Protein AF-A0A642UU55-F1 (afdb_monomer_lite)

InterPro domains:
  IPR021384 Mediator complex, subunit Med21 [PF11221] (1-142)
  IPR021384 Mediator complex, subunit Med21 [PTHR13381] (1-150)
  IPR037212 Mediator complex, subunit Med7/Med21-like [SSF140718] (2-141)

pLDDT: mean 82.13, std 16.4, range [38.34, 97.56]

Sequence (151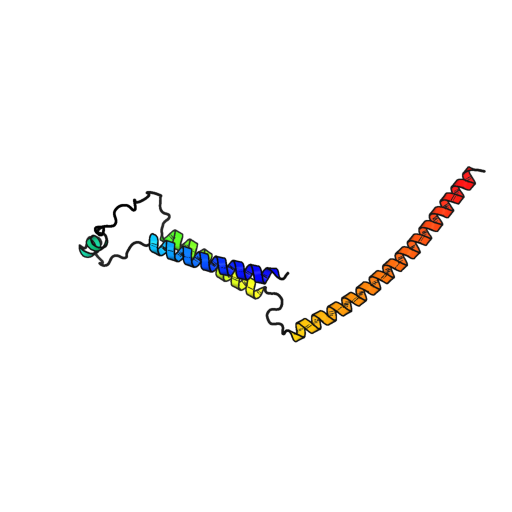 aa):
MADRLTQLQVCLDQLIEQFNATINYVNMNAEPAKLDTDPNSVTNIAAQAPLPGHADQKETNEVKPDFDTTINELSSDIIIKSRQISMLIDGLPGIGVPPSEQLQLIESLVEELRKVEKERLAKIAKKDALLKWTEELIVDVANGITQTRKQ

Secondary structure (DSSP, 8-state):
--HHHHHHHHHHHHHHHHHHHHHHHHHHHPPPPPSSSSTT-HHHHHHTSPPTT----------PPPHHHHHHHHHHHHHHHHHHHHHHHHT-TTTT--HHHHHHHHHHHHHHHHHHHHHHHHHHHHHHHHHHHHHHHHHHHHHHHHHHHH-

Foldseek 3Di:
DQCLVVVLVVLVVVLVVLVVVLVVLCVVPPDPDQPDPDCPDPSNVVVVDDDPPDPDPDPPPDPPPDSVVVNVVSVVVSVVSVVVSVVSLVVRPCVPPDVVVVVVVVVVVVVVVVVVVVVVVVVVVVVVVVVVVVVVVVVVVVVVVVVVVVD

Radius of gyration: 37.83 Å; chains: 1; bounding box: 54×43×117 Å

Organism: Diutina rugosa (NCBI:txid5481)

Structure (mmCIF, N/CA/C/O backbone):
data_AF-A0A642UU55-F1
#
_entry.id   AF-A0A642UU55-F1
#
loop_
_atom_site.group_PDB
_atom_site.id
_atom_site.type_symbol
_atom_site.label_atom_id
_atom_site.label_alt_id
_atom_site.label_comp_id
_atom_site.label_asym_id
_atom_site.label_entity_id
_atom_site.label_seq_id
_atom_site.pdbx_PDB_ins_code
_atom_site.Cartn_x
_atom_site.Cartn_y
_atom_site.Cartn_z
_atom_site.occupancy
_atom_site.B_iso_or_equiv
_atom_site.auth_seq_id
_atom_site.auth_comp_id
_atom_site.auth_asym_id
_atom_site.auth_atom_id
_atom_site.pdbx_PDB_model_num
ATOM 1 N N . MET A 1 1 ? -5.079 0.990 4.503 1.00 48.56 1 MET A N 1
ATOM 2 C CA . MET A 1 1 ? -3.942 0.321 3.830 1.00 48.56 1 MET A CA 1
ATOM 3 C C . MET A 1 1 ? -4.321 -0.200 2.425 1.00 48.56 1 MET A C 1
ATOM 5 O O . MET A 1 1 ? -3.707 -1.139 1.950 1.00 48.56 1 MET A O 1
ATOM 9 N N . ALA A 1 2 ? -5.297 0.421 1.736 1.00 55.25 2 ALA A N 1
ATOM 10 C CA . ALA A 1 2 ? -5.695 0.097 0.351 1.00 55.25 2 ALA A CA 1
ATOM 11 C C . ALA A 1 2 ? -4.883 0.869 -0.712 1.00 55.25 2 ALA A C 1
ATOM 13 O O . ALA A 1 2 ? -4.994 0.616 -1.905 1.00 55.25 2 ALA A O 1
ATOM 14 N N . ASP A 1 3 ? -4.028 1.786 -0.260 1.00 80.69 3 ASP A N 1
ATOM 15 C CA . ASP A 1 3 ? -3.206 2.655 -1.101 1.00 80.69 3 ASP A CA 1
ATOM 16 C C . ASP A 1 3 ? -2.124 1.895 -1.897 1.00 80.69 3 ASP A C 1
ATOM 18 O O . ASP A 1 3 ? -1.536 2.434 -2.822 1.00 80.69 3 ASP A O 1
ATOM 22 N N . ARG A 1 4 ? -1.878 0.610 -1.596 1.00 82.19 4 ARG A N 1
ATOM 23 C CA . ARG A 1 4 ? -0.925 -0.220 -2.355 1.00 82.19 4 ARG A CA 1
ATOM 24 C C . ARG A 1 4 ? -1.377 -0.497 -3.787 1.00 82.19 4 ARG A C 1
ATOM 26 O O . ARG A 1 4 ? -0.534 -0.536 -4.676 1.00 82.19 4 ARG A O 1
ATOM 33 N N . LEU A 1 5 ? -2.683 -0.643 -4.019 1.00 86.06 5 LEU A N 1
ATOM 34 C CA . LEU A 1 5 ? -3.208 -0.833 -5.373 1.00 86.06 5 LEU A CA 1
ATOM 35 C C . LEU A 1 5 ? -3.083 0.458 -6.195 1.00 86.06 5 LEU A C 1
ATOM 37 O O . LEU A 1 5 ? -2.658 0.410 -7.344 1.00 86.06 5 LEU A O 1
ATOM 41 N N . THR A 1 6 ? -3.372 1.610 -5.586 1.00 87.75 6 THR A N 1
ATOM 42 C CA . THR A 1 6 ? -3.168 2.924 -6.211 1.00 87.75 6 THR A CA 1
ATOM 43 C C . THR A 1 6 ? -1.688 3.176 -6.506 1.00 87.75 6 THR A C 1
ATOM 45 O O . THR A 1 6 ? -1.342 3.618 -7.594 1.00 87.75 6 THR A O 1
ATOM 48 N N . GLN A 1 7 ? -0.791 2.832 -5.577 1.00 88.00 7 GLN A N 1
ATOM 49 C CA . GLN A 1 7 ? 0.657 2.914 -5.795 1.00 88.00 7 GLN A CA 1
ATOM 50 C C . GLN A 1 7 ? 1.113 2.032 -6.962 1.00 88.00 7 GLN A C 1
ATOM 52 O O . GLN A 1 7 ? 1.927 2.473 -7.766 1.00 88.00 7 GLN A O 1
ATOM 57 N N . LEU A 1 8 ? 0.572 0.816 -7.094 1.00 89.38 8 LEU A N 1
ATOM 58 C CA . LEU A 1 8 ? 0.864 -0.059 -8.230 1.00 89.38 8 LEU A CA 1
ATOM 59 C C . LEU A 1 8 ? 0.421 0.570 -9.559 1.00 89.38 8 LEU A C 1
ATOM 61 O O . LEU A 1 8 ? 1.175 0.520 -10.527 1.00 89.38 8 LEU A O 1
ATOM 65 N N . GLN A 1 9 ? -0.764 1.186 -9.593 1.00 89.19 9 GLN A N 1
ATOM 66 C CA . GLN A 1 9 ? -1.258 1.905 -10.773 1.00 89.19 9 GLN A CA 1
ATOM 67 C C . GLN A 1 9 ? -0.324 3.062 -11.147 1.00 89.19 9 GLN A C 1
ATOM 69 O O . GLN A 1 9 ? 0.149 3.118 -12.276 1.00 89.19 9 GLN A O 1
ATOM 74 N N . VAL A 1 10 ? 0.053 3.904 -10.179 1.00 90.88 10 VAL A N 1
ATOM 75 C CA . VAL A 1 10 ? 0.996 5.013 -10.404 1.00 90.88 10 VAL A CA 1
ATOM 76 C C . VAL A 1 10 ? 2.361 4.511 -10.888 1.00 90.88 10 VAL A C 1
ATOM 78 O O . VAL A 1 10 ? 2.953 5.104 -11.786 1.00 90.88 10 VAL A O 1
ATOM 81 N N . CYS A 1 11 ? 2.878 3.415 -10.325 1.00 89.38 11 CYS A N 1
ATOM 82 C CA . CYS A 1 11 ? 4.143 2.833 -10.774 1.00 89.38 11 CYS A CA 1
ATOM 83 C C . CYS A 1 11 ? 4.064 2.287 -12.204 1.00 89.38 11 CYS A C 1
ATOM 85 O O . CYS A 1 11 ? 5.042 2.397 -12.942 1.00 89.38 11 CYS A O 1
ATOM 87 N N . LEU A 1 12 ? 2.927 1.711 -12.601 1.00 91.94 12 LEU A N 1
ATOM 88 C CA . LEU A 1 12 ? 2.716 1.246 -13.968 1.00 91.94 12 LEU A CA 1
ATOM 89 C C . LEU A 1 12 ? 2.637 2.421 -14.951 1.00 91.94 12 LEU A C 1
ATOM 91 O O . LEU A 1 12 ? 3.273 2.370 -16.002 1.00 91.94 12 LEU A O 1
ATOM 95 N N . ASP A 1 13 ? 1.925 3.488 -14.592 1.00 93.31 13 ASP A N 1
ATOM 96 C CA . ASP A 1 13 ? 1.822 4.695 -15.417 1.00 93.31 13 ASP A CA 1
ATOM 97 C C . ASP A 1 13 ? 3.200 5.343 -15.626 1.00 93.31 13 ASP A C 1
ATOM 99 O O . ASP A 1 13 ? 3.586 5.645 -16.756 1.00 93.31 13 ASP A O 1
ATOM 103 N N . GLN A 1 14 ? 3.992 5.459 -14.554 1.00 91.00 14 GLN A N 1
ATOM 104 C CA . GLN A 1 14 ? 5.375 5.946 -14.621 1.00 91.00 14 GLN A CA 1
ATOM 105 C C . GLN A 1 14 ? 6.256 5.075 -15.524 1.00 91.00 14 GLN A C 1
ATOM 107 O O . GLN A 1 14 ? 7.072 5.602 -16.275 1.00 91.00 14 GLN A O 1
ATOM 112 N N . LEU A 1 15 ? 6.094 3.749 -15.482 1.00 92.19 15 LEU A N 1
ATOM 113 C CA . LEU A 1 15 ? 6.852 2.835 -16.339 1.00 92.19 15 LEU A CA 1
ATOM 114 C C . LEU A 1 15 ? 6.525 3.062 -17.825 1.00 92.19 15 LEU A C 1
ATOM 116 O O . LEU A 1 15 ? 7.422 3.077 -18.666 1.00 92.19 15 LEU A O 1
ATOM 120 N N . ILE A 1 16 ? 5.247 3.261 -18.156 1.00 92.62 16 ILE A N 1
ATOM 121 C CA . ILE A 1 16 ? 4.805 3.536 -19.531 1.00 92.62 16 ILE A CA 1
ATOM 122 C C . ILE A 1 16 ? 5.366 4.876 -20.022 1.00 92.62 16 ILE A C 1
ATOM 124 O O . ILE A 1 16 ? 5.846 4.968 -21.155 1.00 92.62 16 ILE A O 1
ATOM 128 N N . GLU A 1 17 ? 5.353 5.901 -19.171 1.00 92.31 17 GLU A N 1
ATOM 129 C CA . GLU A 1 17 ? 5.950 7.202 -19.477 1.00 92.31 17 GLU A CA 1
ATOM 130 C C . GLU A 1 17 ? 7.459 7.084 -19.737 1.00 92.31 17 GLU A C 1
ATOM 132 O O . GLU A 1 17 ? 7.960 7.603 -20.738 1.00 92.31 17 GLU A O 1
ATOM 137 N N . GLN A 1 18 ? 8.171 6.319 -18.907 1.00 89.50 18 GLN A N 1
ATOM 138 C CA . GLN A 1 18 ? 9.600 6.055 -19.075 1.00 89.50 18 GLN A CA 1
ATOM 139 C C . GLN A 1 18 ? 9.913 5.277 -20.358 1.00 89.50 18 GLN A C 1
ATOM 141 O O . GLN A 1 18 ? 10.889 5.600 -21.040 1.00 89.50 18 GLN A O 1
ATOM 146 N N . PHE A 1 19 ? 9.081 4.305 -20.749 1.00 91.44 19 PHE A N 1
ATOM 147 C CA . PHE A 1 19 ? 9.245 3.614 -22.031 1.00 91.44 19 PHE A CA 1
ATOM 148 C C . PHE A 1 19 ? 9.115 4.573 -23.213 1.00 91.44 19 PHE A C 1
ATOM 150 O O . PHE A 1 19 ? 9.953 4.554 -24.116 1.00 91.44 19 PHE A O 1
ATOM 157 N N . ASN A 1 20 ? 8.104 5.442 -23.195 1.00 92.25 20 ASN A N 1
ATOM 158 C CA . ASN A 1 20 ? 7.904 6.427 -24.252 1.00 92.25 20 ASN A CA 1
ATOM 159 C C . ASN A 1 20 ? 9.071 7.429 -24.312 1.00 92.25 20 ASN A C 1
ATOM 161 O O . ASN A 1 20 ? 9.621 7.683 -25.382 1.00 92.25 20 ASN A O 1
ATOM 165 N N . ALA A 1 21 ? 9.512 7.942 -23.160 1.00 87.69 21 ALA A N 1
ATOM 166 C CA . ALA A 1 21 ? 10.662 8.839 -23.072 1.00 87.69 21 ALA A CA 1
ATOM 167 C C . ALA A 1 21 ? 11.950 8.186 -23.606 1.00 87.69 21 ALA A C 1
ATOM 169 O O . ALA A 1 21 ? 12.670 8.807 -24.387 1.00 87.69 21 ALA A O 1
ATOM 170 N N . THR A 1 22 ? 12.201 6.921 -23.255 1.00 88.62 22 THR A N 1
ATOM 171 C CA . THR A 1 22 ? 13.373 6.161 -23.720 1.00 88.62 22 THR A CA 1
ATOM 172 C C . THR A 1 22 ? 13.349 5.971 -25.234 1.00 88.62 22 THR A C 1
ATOM 174 O O . THR A 1 22 ? 14.343 6.241 -25.903 1.00 88.62 22 THR A O 1
ATOM 177 N N . ILE A 1 23 ? 12.209 5.564 -25.800 1.00 88.94 23 ILE A N 1
ATOM 178 C CA . ILE A 1 23 ? 12.068 5.371 -27.251 1.00 88.94 23 ILE A CA 1
ATOM 179 C C . ILE A 1 23 ? 12.252 6.696 -27.998 1.00 88.94 23 ILE A C 1
ATOM 181 O O . ILE A 1 23 ? 12.957 6.740 -29.004 1.00 88.94 23 ILE A O 1
ATOM 185 N N . ASN A 1 24 ? 11.671 7.789 -27.500 1.00 88.38 24 ASN A N 1
ATOM 186 C CA . ASN A 1 24 ? 11.839 9.106 -28.115 1.00 88.38 24 ASN A CA 1
ATOM 187 C C . ASN A 1 24 ? 13.293 9.583 -28.039 1.00 88.38 24 ASN A C 1
ATOM 189 O O . ASN A 1 24 ? 13.815 10.103 -29.024 1.00 88.38 24 ASN A O 1
ATOM 193 N N . TYR A 1 25 ? 13.970 9.354 -26.912 1.00 87.38 25 TYR A N 1
ATOM 194 C CA . TYR A 1 25 ? 15.385 9.677 -26.763 1.00 87.38 25 TYR A CA 1
ATOM 195 C C . TYR A 1 25 ? 16.254 8.903 -27.761 1.00 87.38 25 TYR A C 1
ATOM 197 O O . TYR A 1 25 ? 17.088 9.516 -28.429 1.00 87.38 25 TYR A O 1
ATOM 205 N N . VAL A 1 26 ? 16.017 7.594 -27.919 1.00 86.25 26 VAL A N 1
ATOM 206 C CA . VAL A 1 26 ? 16.690 6.759 -28.926 1.00 86.25 26 VAL A CA 1
ATOM 207 C C . VAL A 1 26 ? 16.414 7.289 -30.331 1.00 86.25 26 VAL A C 1
ATOM 209 O O . VAL A 1 26 ? 17.349 7.513 -31.085 1.00 86.25 26 VAL A O 1
ATOM 212 N N . ASN A 1 27 ? 15.160 7.571 -30.681 1.00 85.44 27 ASN A N 1
ATOM 213 C CA . ASN A 1 27 ? 14.809 8.044 -32.024 1.00 85.44 27 ASN A CA 1
ATOM 214 C C . ASN A 1 27 ? 15.441 9.398 -32.386 1.00 85.44 27 ASN A C 1
ATOM 216 O O . ASN A 1 27 ? 15.740 9.632 -33.553 1.00 85.44 27 ASN A O 1
ATOM 220 N N . MET A 1 28 ? 15.618 10.300 -31.415 1.00 83.38 28 MET A N 1
ATOM 221 C CA . MET A 1 28 ? 16.152 11.647 -31.659 1.00 83.38 28 MET A CA 1
ATOM 222 C C . MET A 1 28 ? 17.680 11.730 -31.557 1.00 83.38 28 MET A C 1
ATOM 224 O O . MET A 1 28 ? 18.270 12.648 -32.123 1.00 83.38 28 MET A O 1
ATOM 228 N N . ASN A 1 29 ? 18.321 10.822 -30.813 1.00 79.00 29 ASN A N 1
ATOM 229 C CA . ASN A 1 29 ? 19.756 10.900 -30.516 1.00 79.00 29 ASN A CA 1
ATOM 230 C C . ASN A 1 29 ? 20.577 9.704 -31.001 1.00 79.00 29 ASN A C 1
ATOM 232 O O . ASN A 1 29 ? 21.801 9.791 -30.943 1.00 79.00 29 ASN A O 1
ATOM 236 N N . ALA A 1 30 ? 19.954 8.620 -31.473 1.00 76.00 30 ALA A N 1
ATOM 237 C CA . ALA A 1 30 ? 20.699 7.511 -32.052 1.00 76.00 30 ALA A CA 1
ATOM 238 C C . ALA A 1 30 ? 21.383 7.963 -33.345 1.00 76.00 30 ALA A C 1
ATOM 240 O O . ALA A 1 30 ? 20.737 8.458 -34.272 1.00 76.00 30 ALA A O 1
ATOM 241 N N . GLU A 1 31 ? 22.697 7.762 -33.415 1.00 68.69 31 GLU A N 1
ATOM 242 C CA . GLU A 1 31 ? 23.420 7.946 -34.664 1.00 68.69 31 GLU A CA 1
ATOM 243 C C . GLU A 1 31 ? 22.974 6.883 -35.682 1.00 68.69 31 GLU A C 1
ATOM 245 O O . GLU A 1 31 ? 22.851 5.700 -35.340 1.00 68.69 31 GLU A O 1
ATOM 250 N N . PRO A 1 32 ? 22.733 7.267 -36.947 1.00 68.25 32 PRO A N 1
ATOM 251 C CA . PRO A 1 32 ? 22.428 6.305 -37.992 1.00 68.25 32 PRO A CA 1
ATOM 252 C C . PRO A 1 32 ? 23.612 5.352 -38.174 1.00 68.25 32 PRO A C 1
ATOM 254 O O . PRO A 1 32 ? 24.761 5.774 -38.327 1.00 68.25 32 PRO A O 1
ATOM 257 N N . ALA A 1 33 ? 23.324 4.050 -38.171 1.00 69.44 33 ALA A N 1
ATOM 258 C CA . ALA A 1 33 ? 24.339 3.026 -38.363 1.00 69.44 33 ALA A CA 1
ATOM 259 C C . ALA A 1 33 ? 25.066 3.220 -39.704 1.00 69.44 33 ALA A C 1
ATOM 261 O O . ALA A 1 33 ? 24.445 3.489 -40.736 1.00 69.44 33 ALA A O 1
ATOM 262 N N . LYS A 1 34 ? 26.392 3.042 -39.692 1.00 68.06 34 LYS A N 1
ATOM 263 C CA . LYS A 1 34 ? 27.200 3.031 -40.916 1.00 68.06 34 LYS A CA 1
ATOM 264 C C . LYS A 1 34 ? 26.765 1.845 -41.777 1.00 68.06 34 LYS A C 1
ATOM 266 O O . LYS A 1 34 ? 26.725 0.712 -41.304 1.00 68.06 34 LYS A O 1
ATOM 271 N N . LEU A 1 35 ? 26.426 2.122 -43.030 1.00 68.19 35 LEU A N 1
ATOM 272 C CA . LEU A 1 35 ? 25.968 1.130 -44.006 1.00 68.19 35 LEU A CA 1
ATOM 273 C C . LEU A 1 35 ? 27.135 0.337 -44.609 1.00 68.19 35 LEU A C 1
ATOM 275 O O . LEU A 1 35 ? 26.925 -0.741 -45.157 1.00 68.19 35 LEU A O 1
ATOM 279 N N . ASP A 1 36 ? 28.350 0.876 -44.509 1.00 67.19 36 ASP A N 1
ATOM 280 C CA . ASP A 1 36 ? 29.578 0.274 -45.020 1.00 67.19 36 ASP A CA 1
ATOM 281 C C . ASP A 1 36 ? 30.688 0.279 -43.956 1.00 67.19 36 ASP A C 1
ATOM 283 O O . ASP A 1 36 ? 30.743 1.170 -43.101 1.00 67.19 36 ASP A O 1
ATOM 287 N N . THR A 1 37 ? 31.574 -0.717 -44.028 1.00 64.62 37 THR A N 1
ATOM 288 C CA . THR A 1 37 ? 32.691 -0.962 -43.096 1.00 64.62 37 THR A CA 1
ATOM 289 C C . THR A 1 37 ? 33.724 0.164 -43.142 1.00 64.62 37 THR A C 1
ATOM 291 O O . THR A 1 37 ? 34.344 0.474 -42.125 1.00 64.62 37 THR A O 1
ATOM 294 N N . ASP A 1 38 ? 33.874 0.801 -44.309 1.00 63.41 38 ASP A N 1
ATOM 295 C CA . ASP A 1 38 ? 34.756 1.947 -44.504 1.00 63.41 38 ASP A CA 1
ATOM 296 C C . ASP A 1 38 ? 34.057 3.264 -44.109 1.00 63.41 38 ASP A C 1
ATOM 298 O O . ASP A 1 38 ? 33.082 3.678 -44.752 1.00 63.41 38 ASP A O 1
ATOM 302 N N . PRO A 1 39 ? 34.564 3.995 -43.093 1.00 61.78 39 PRO A N 1
ATOM 303 C CA . PRO A 1 39 ? 33.944 5.230 -42.603 1.00 61.78 39 PRO A CA 1
ATOM 304 C C . PRO A 1 39 ? 33.794 6.325 -43.667 1.00 61.78 39 PRO A C 1
ATOM 306 O O . PRO A 1 39 ? 32.868 7.121 -43.585 1.00 61.78 39 PRO A O 1
ATOM 309 N N . ASN A 1 40 ? 34.675 6.339 -44.673 1.00 67.50 40 ASN A N 1
ATOM 310 C CA . ASN A 1 40 ? 34.700 7.330 -45.755 1.00 67.50 40 ASN A CA 1
ATOM 311 C C . ASN A 1 40 ? 34.076 6.820 -47.066 1.00 67.50 40 ASN A C 1
ATOM 313 O O . ASN A 1 40 ? 34.281 7.424 -48.120 1.00 67.50 40 ASN A O 1
ATOM 317 N N . SER A 1 41 ? 33.348 5.700 -47.037 1.00 65.12 41 SER A N 1
ATOM 318 C CA . SER A 1 41 ? 32.647 5.199 -48.220 1.00 65.12 41 SER A CA 1
ATOM 319 C C . SER A 1 41 ? 31.602 6.214 -48.692 1.00 65.12 41 SER A C 1
ATOM 321 O O . SER A 1 41 ? 30.894 6.831 -47.892 1.00 65.12 41 SER A O 1
ATOM 323 N N . VAL A 1 42 ? 31.482 6.371 -50.010 1.00 63.12 42 VAL A N 1
ATOM 324 C CA . VAL A 1 42 ? 30.543 7.304 -50.659 1.00 63.12 42 VAL A CA 1
ATOM 325 C C . VAL A 1 42 ? 29.102 7.038 -50.204 1.00 63.12 42 VAL A C 1
ATOM 327 O O . VAL A 1 42 ? 28.306 7.964 -50.090 1.00 63.12 42 VAL A O 1
ATOM 330 N N . THR A 1 43 ? 28.794 5.783 -49.868 1.00 64.56 43 THR A N 1
ATOM 331 C CA . THR A 1 43 ? 27.507 5.334 -49.325 1.00 64.56 43 THR A CA 1
ATOM 332 C C . THR A 1 43 ? 27.227 5.907 -47.931 1.00 64.56 43 THR A C 1
ATOM 334 O O . THR A 1 43 ? 26.116 6.360 -47.672 1.00 64.56 43 THR A O 1
ATOM 337 N N . ASN A 1 44 ? 28.233 5.950 -47.048 1.00 62.28 44 ASN A N 1
ATOM 338 C CA . ASN A 1 44 ? 28.112 6.524 -45.702 1.00 62.28 44 ASN A CA 1
ATOM 339 C C . ASN A 1 44 ? 28.012 8.059 -45.759 1.00 62.28 44 ASN A C 1
ATOM 341 O O . ASN A 1 44 ? 27.199 8.651 -45.053 1.00 62.28 44 ASN A O 1
ATOM 345 N N . ILE A 1 45 ? 28.767 8.696 -46.660 1.00 65.69 45 ILE A N 1
ATOM 346 C CA . ILE A 1 45 ? 28.721 10.151 -46.883 1.00 65.69 45 ILE A CA 1
ATOM 347 C C . ILE A 1 45 ? 27.376 10.574 -47.495 1.00 65.69 45 ILE A C 1
ATOM 349 O O . ILE A 1 45 ? 26.811 11.589 -47.098 1.00 65.69 45 ILE A O 1
ATOM 353 N N . ALA A 1 46 ? 26.828 9.793 -48.431 1.00 64.12 46 ALA A N 1
ATOM 354 C C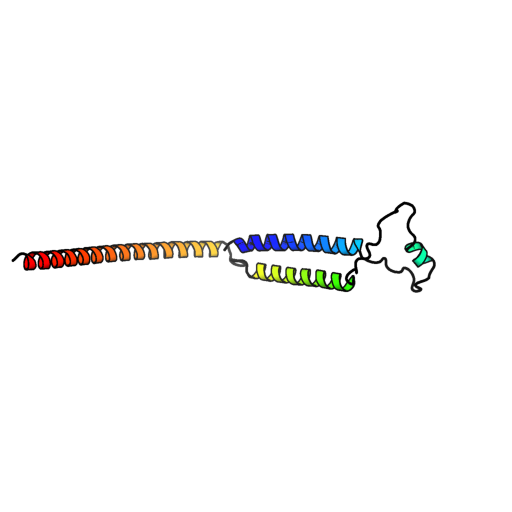A . ALA A 1 46 ? 25.517 10.053 -49.024 1.00 64.12 46 ALA A CA 1
ATOM 355 C C . ALA A 1 46 ? 24.364 9.832 -48.030 1.00 64.12 46 ALA A C 1
ATOM 357 O O . ALA A 1 46 ? 23.380 10.565 -48.078 1.00 64.12 46 ALA A O 1
ATOM 358 N N . ALA A 1 47 ? 24.490 8.867 -47.113 1.00 61.53 47 ALA A N 1
ATOM 359 C CA . ALA A 1 47 ? 23.518 8.638 -46.042 1.00 61.53 47 ALA A CA 1
ATOM 360 C C . ALA A 1 47 ? 23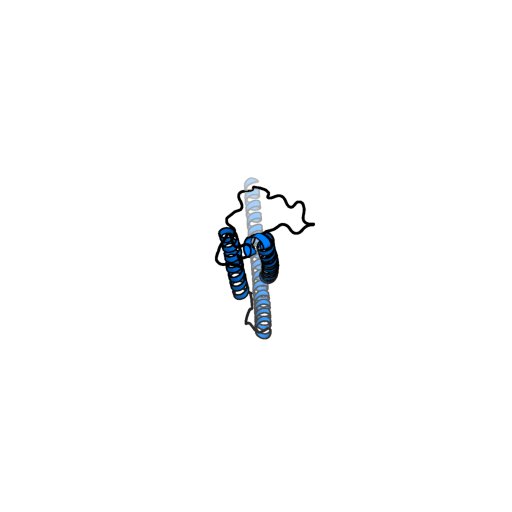.533 9.741 -44.966 1.00 61.53 47 ALA A C 1
ATOM 362 O O . ALA A 1 47 ? 22.511 9.985 -44.331 1.00 61.53 47 ALA A O 1
ATOM 363 N N . GLN A 1 48 ? 24.670 10.422 -44.782 1.00 59.25 48 GLN A N 1
ATOM 364 C CA . GLN A 1 48 ? 24.822 11.576 -43.886 1.00 59.25 48 GLN A CA 1
ATOM 365 C C . GLN A 1 48 ? 24.599 12.931 -44.583 1.00 59.25 48 GLN A C 1
ATOM 367 O O . GLN A 1 48 ? 24.651 13.974 -43.929 1.00 59.25 48 GLN A O 1
ATOM 372 N N . ALA A 1 49 ? 24.351 12.952 -45.896 1.00 59.41 49 ALA A N 1
ATOM 373 C CA . ALA A 1 49 ? 24.107 14.189 -46.626 1.00 59.41 49 ALA A CA 1
ATOM 374 C C . ALA A 1 49 ? 22.744 14.797 -46.224 1.00 59.41 49 ALA A C 1
ATOM 376 O O . ALA A 1 49 ? 21.741 14.077 -46.199 1.00 59.41 49 ALA A O 1
ATOM 377 N N . PRO A 1 50 ? 22.658 16.116 -45.955 1.00 52.78 50 PRO A N 1
ATOM 378 C CA . PRO A 1 50 ? 21.388 16.757 -45.630 1.00 52.78 50 PRO A CA 1
ATOM 379 C C . PRO A 1 50 ? 20.406 16.612 -46.798 1.00 52.78 50 PRO A C 1
ATOM 381 O O . PRO A 1 50 ? 20.709 17.023 -47.923 1.00 52.78 50 PRO A O 1
ATOM 384 N N . LEU A 1 51 ? 19.218 16.052 -46.552 1.00 54.12 51 LEU A N 1
ATOM 385 C CA . LEU A 1 51 ? 18.157 16.045 -47.560 1.00 54.12 51 LEU A CA 1
ATOM 386 C C . LEU A 1 51 ? 17.752 17.498 -47.888 1.00 54.12 51 LEU A C 1
ATOM 388 O O . LEU A 1 51 ? 17.563 18.302 -46.966 1.00 54.12 51 LEU A O 1
ATOM 392 N N . PRO A 1 52 ? 17.563 17.854 -49.176 1.00 40.78 52 PRO A N 1
ATOM 393 C CA . PRO A 1 52 ? 17.162 19.201 -49.558 1.00 40.78 52 PRO A CA 1
ATOM 394 C C . PRO A 1 52 ? 15.748 19.479 -49.032 1.00 40.78 52 PRO A C 1
ATOM 396 O O . PRO A 1 52 ? 14.769 18.940 -49.541 1.00 40.78 52 PRO A O 1
ATOM 399 N N . GLY A 1 53 ? 15.656 20.291 -47.974 1.00 47.41 53 GLY A N 1
ATOM 400 C CA . GLY A 1 53 ? 14.399 20.678 -47.322 1.00 47.41 53 GLY A CA 1
ATOM 401 C C . GLY A 1 53 ? 14.416 20.674 -45.788 1.00 47.41 53 GLY A C 1
ATOM 402 O O . GLY A 1 53 ? 13.524 21.269 -45.196 1.00 47.41 53 GLY A O 1
ATOM 403 N N . HIS A 1 54 ? 15.420 20.072 -45.137 1.00 52.09 54 HIS A N 1
ATOM 404 C CA . HIS A 1 54 ? 15.584 20.126 -43.673 1.00 52.09 54 HIS A CA 1
ATOM 405 C C . HIS A 1 54 ? 16.703 21.105 -43.293 1.00 52.09 54 HIS A C 1
ATOM 407 O O . HIS A 1 54 ? 17.773 20.718 -42.829 1.00 52.09 54 HIS A O 1
ATOM 413 N N . ALA A 1 55 ? 16.464 22.391 -43.553 1.00 43.16 55 ALA A N 1
ATOM 414 C CA . ALA A 1 55 ? 17.270 23.460 -42.979 1.00 43.16 55 ALA A CA 1
ATOM 415 C C . ALA A 1 55 ? 16.873 23.658 -41.505 1.00 43.16 55 ALA A C 1
ATOM 417 O O . ALA A 1 55 ? 15.688 23.710 -41.183 1.00 43.16 55 ALA A O 1
ATOM 418 N N . ASP A 1 56 ? 17.887 23.785 -40.649 1.00 43.28 56 ASP A N 1
ATOM 419 C CA . ASP A 1 56 ? 17.818 24.206 -39.247 1.00 43.28 56 ASP A CA 1
ATOM 420 C C . ASP A 1 56 ? 17.158 23.241 -38.243 1.00 43.28 56 ASP A C 1
ATOM 422 O O . ASP A 1 56 ? 16.125 23.529 -37.644 1.00 43.28 56 ASP A O 1
ATOM 426 N N . GLN A 1 57 ? 17.872 22.172 -37.888 1.00 45.41 57 GLN A N 1
ATOM 427 C CA . GLN A 1 57 ? 18.031 21.868 -36.462 1.00 45.41 57 GLN A CA 1
ATOM 428 C C . GLN A 1 57 ? 19.515 21.935 -36.130 1.00 45.41 57 GLN A C 1
ATOM 430 O O . GLN A 1 57 ? 20.275 20.991 -36.314 1.00 45.41 57 GLN A O 1
ATOM 435 N N . LYS A 1 58 ? 19.916 23.141 -35.717 1.00 44.28 58 LYS A N 1
ATOM 436 C CA . LYS A 1 58 ? 21.228 23.444 -35.161 1.00 44.28 58 LYS A CA 1
ATOM 437 C C . LYS A 1 58 ? 21.587 22.415 -34.099 1.00 44.28 58 LYS A C 1
ATOM 439 O O . LYS A 1 58 ? 20.850 22.237 -33.133 1.00 44.28 58 LYS A O 1
ATOM 444 N N . GLU A 1 59 ? 22.770 21.843 -34.269 1.00 47.00 59 GLU A N 1
ATOM 445 C CA . GLU A 1 59 ? 23.606 21.340 -33.192 1.00 47.00 59 GLU A CA 1
ATOM 446 C C . GLU A 1 59 ? 23.682 22.405 -32.087 1.00 47.00 59 GLU A C 1
ATOM 448 O O . GLU A 1 59 ? 24.446 23.372 -32.154 1.00 47.00 59 GLU A O 1
ATOM 453 N N . THR A 1 60 ? 22.861 22.261 -31.051 1.00 38.34 60 THR A N 1
ATOM 454 C CA . THR A 1 60 ? 23.221 22.789 -29.743 1.00 38.34 60 THR A CA 1
ATOM 455 C C . THR A 1 60 ? 24.433 21.984 -29.296 1.00 38.34 60 THR A C 1
ATOM 457 O O . THR A 1 60 ? 24.316 20.813 -28.940 1.00 38.34 60 THR A O 1
ATOM 460 N N . ASN A 1 61 ? 25.604 22.621 -29.352 1.00 41.75 61 ASN A N 1
ATOM 461 C CA . ASN A 1 61 ? 26.829 22.220 -28.661 1.00 41.75 61 ASN A CA 1
ATOM 462 C C . ASN A 1 61 ? 26.615 22.270 -27.135 1.00 41.75 61 ASN A C 1
ATOM 464 O O . ASN A 1 6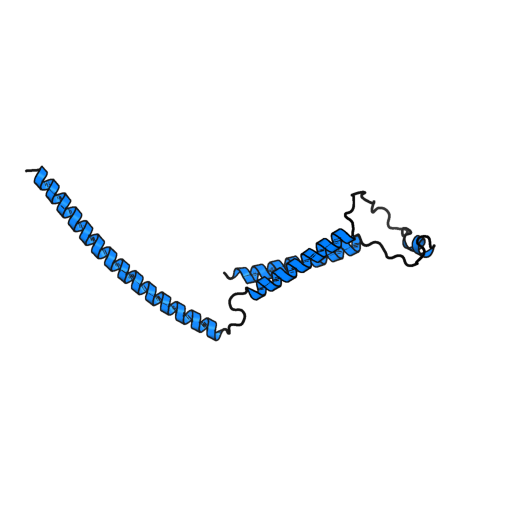1 ? 27.264 23.032 -26.422 1.00 41.75 61 ASN A O 1
ATOM 468 N N . GLU A 1 62 ? 25.664 21.497 -26.625 1.00 42.22 62 GLU A N 1
ATOM 469 C CA . GLU A 1 62 ? 25.692 21.039 -25.247 1.00 42.22 62 GLU A CA 1
ATOM 470 C C . GLU A 1 62 ? 26.551 19.779 -25.240 1.00 42.22 62 GLU A C 1
ATOM 472 O O . GLU A 1 62 ? 26.478 18.974 -26.168 1.00 42.22 62 GLU A O 1
ATOM 477 N N . VAL A 1 63 ? 27.416 19.634 -24.236 1.00 48.12 63 VAL A N 1
ATOM 478 C CA . VAL A 1 63 ? 28.197 18.414 -24.008 1.00 48.12 63 VAL A CA 1
ATOM 479 C C . VAL A 1 63 ? 27.187 17.280 -23.844 1.00 48.12 63 VAL A C 1
ATOM 481 O O . VAL A 1 63 ? 26.663 17.081 -22.749 1.00 48.12 63 VAL A O 1
ATOM 484 N N . LYS A 1 64 ? 26.829 16.610 -24.949 1.00 57.00 64 LYS A N 1
ATOM 485 C CA . LYS A 1 64 ? 25.858 15.524 -24.912 1.00 57.00 64 LYS A CA 1
ATOM 486 C C . LYS A 1 64 ? 26.457 14.466 -23.992 1.00 57.00 64 LYS A C 1
ATOM 488 O O . LYS A 1 64 ? 27.604 14.067 -24.221 1.00 57.00 64 LYS A O 1
ATOM 493 N N . PRO A 1 65 ? 25.739 14.048 -22.935 1.00 59.69 65 PRO A N 1
ATOM 494 C CA . PRO A 1 65 ? 26.144 12.861 -22.212 1.00 59.69 65 PRO A CA 1
ATOM 495 C C . PRO A 1 65 ? 26.280 11.741 -23.239 1.00 59.69 65 PRO A C 1
ATOM 497 O O . PRO A 1 65 ? 25.508 11.670 -24.199 1.00 59.69 65 PRO A O 1
ATOM 500 N N . ASP A 1 66 ? 27.322 10.938 -23.068 1.00 80.88 66 ASP A N 1
ATOM 501 C CA . ASP A 1 66 ? 27.581 9.788 -23.917 1.00 80.88 66 ASP A CA 1
ATOM 502 C C . ASP A 1 66 ? 26.283 8.977 -24.073 1.00 80.88 66 ASP A C 1
ATOM 504 O O . ASP A 1 66 ? 25.670 8.592 -23.073 1.00 80.88 66 ASP A O 1
ATOM 508 N N . PHE A 1 67 ? 25.821 8.808 -25.318 1.00 82.50 67 PHE A N 1
ATOM 509 C CA . PHE A 1 67 ? 24.516 8.215 -25.629 1.00 82.50 67 PHE A CA 1
ATOM 510 C C . PHE A 1 67 ? 24.373 6.852 -24.950 1.00 82.50 67 PHE A C 1
ATOM 512 O O . PHE A 1 67 ? 23.351 6.570 -24.324 1.00 82.50 67 PHE A O 1
ATOM 519 N N . ASP A 1 68 ? 25.442 6.057 -24.977 1.00 84.31 68 ASP A N 1
ATOM 520 C CA . ASP A 1 68 ? 25.500 4.752 -24.329 1.00 84.31 68 ASP A CA 1
ATOM 521 C C . ASP A 1 68 ? 25.356 4.865 -22.808 1.00 84.31 68 ASP A C 1
ATOM 523 O O . ASP A 1 68 ? 24.644 4.077 -22.182 1.00 84.31 68 ASP A O 1
ATOM 527 N N . THR A 1 69 ? 25.975 5.872 -22.190 1.00 87.88 69 THR A N 1
ATOM 528 C CA . THR A 1 69 ? 25.842 6.135 -20.751 1.00 87.88 69 THR A CA 1
ATOM 529 C C . THR A 1 69 ? 24.397 6.487 -20.382 1.00 87.88 69 THR A C 1
ATOM 531 O O . THR A 1 69 ? 23.857 5.924 -19.427 1.00 87.88 69 THR A O 1
ATOM 534 N N . THR A 1 70 ? 23.732 7.346 -21.159 1.00 87.06 70 THR A N 1
ATOM 535 C CA . THR A 1 70 ? 22.324 7.708 -20.927 1.00 87.06 70 THR A CA 1
ATOM 536 C C . THR A 1 70 ? 21.388 6.518 -21.146 1.00 87.06 70 THR A C 1
ATOM 538 O O . THR A 1 70 ? 20.531 6.250 -20.307 1.00 87.06 70 THR A O 1
ATOM 541 N N . ILE A 1 71 ? 21.577 5.728 -22.205 1.00 88.56 71 ILE A N 1
ATOM 542 C CA . ILE A 1 71 ? 20.780 4.514 -22.442 1.00 88.56 71 ILE A CA 1
ATOM 543 C C . ILE A 1 71 ? 20.948 3.494 -21.314 1.00 88.56 71 ILE A C 1
ATOM 545 O O . ILE A 1 71 ? 19.961 2.888 -20.885 1.00 88.56 71 ILE A O 1
ATOM 549 N N . ASN A 1 72 ? 22.166 3.320 -20.802 1.00 90.00 72 ASN A N 1
ATOM 550 C CA . ASN A 1 72 ? 22.425 2.431 -19.674 1.00 90.00 72 ASN A CA 1
ATOM 551 C C . ASN A 1 72 ? 21.725 2.907 -18.391 1.00 90.00 72 ASN A C 1
ATOM 553 O O . ASN A 1 72 ? 21.176 2.082 -17.658 1.00 90.00 72 ASN A O 1
ATOM 557 N N . GLU A 1 73 ? 21.686 4.217 -18.132 1.00 90.81 73 GLU A N 1
ATOM 558 C CA . GLU A 1 73 ? 20.957 4.792 -16.995 1.00 90.81 73 GLU A CA 1
ATOM 559 C C . GLU A 1 73 ? 19.443 4.571 -17.116 1.00 90.81 73 GLU A C 1
ATOM 561 O O . GLU A 1 73 ? 18.834 4.018 -16.196 1.00 90.81 73 GLU A O 1
ATOM 566 N N . LEU A 1 74 ? 18.845 4.914 -18.265 1.00 90.19 74 LEU A N 1
ATOM 567 C CA . LEU A 1 74 ? 17.407 4.728 -18.508 1.00 90.19 74 LEU A CA 1
ATOM 568 C C . LEU A 1 74 ? 17.015 3.245 -18.412 1.00 90.19 74 LEU A C 1
ATOM 570 O O . LEU A 1 74 ? 16.004 2.897 -17.801 1.00 90.19 74 LEU A O 1
ATOM 574 N N . SER A 1 75 ? 17.845 2.352 -18.957 1.00 90.19 75 SER A N 1
ATOM 575 C CA . SER A 1 75 ? 17.628 0.902 -18.879 1.00 90.19 75 SER A CA 1
ATOM 576 C C . SER A 1 75 ? 17.712 0.387 -17.440 1.00 90.19 75 SER A C 1
ATOM 578 O O . SER A 1 75 ? 16.900 -0.445 -17.029 1.00 90.19 75 SER A O 1
ATOM 580 N N . SER A 1 76 ? 18.666 0.890 -16.653 1.00 91.94 76 SER A N 1
ATOM 581 C CA . SER A 1 76 ? 18.800 0.549 -15.234 1.00 91.94 76 SER A CA 1
ATOM 582 C C . SER A 1 76 ? 17.572 0.989 -14.431 1.00 91.94 76 SER A C 1
ATOM 584 O O . SER A 1 76 ? 17.051 0.206 -13.631 1.00 91.94 76 SER A O 1
ATOM 586 N N . ASP A 1 77 ? 17.052 2.194 -14.684 1.00 91.94 77 ASP A N 1
ATOM 587 C CA . ASP A 1 77 ? 15.860 2.700 -13.997 1.00 91.94 77 ASP A CA 1
ATOM 588 C C . ASP A 1 77 ? 14.613 1.865 -14.323 1.00 91.94 77 ASP A C 1
ATOM 590 O O . ASP A 1 77 ? 13.905 1.433 -13.412 1.00 91.94 77 ASP A O 1
ATOM 594 N N . ILE A 1 78 ? 14.406 1.499 -15.595 1.00 92.69 78 ILE A N 1
ATOM 595 C CA . ILE A 1 78 ? 13.316 0.594 -16.007 1.00 92.69 78 ILE A CA 1
ATOM 596 C C . ILE A 1 78 ? 13.403 -0.754 -15.269 1.00 92.69 78 ILE A C 1
ATOM 598 O O . ILE A 1 78 ? 12.392 -1.273 -14.785 1.00 92.69 78 ILE A O 1
ATOM 602 N N . ILE A 1 79 ? 14.605 -1.325 -15.130 1.00 93.31 79 ILE A N 1
ATOM 603 C CA . ILE A 1 79 ? 14.812 -2.590 -14.404 1.00 93.31 79 ILE A CA 1
ATOM 604 C C . ILE A 1 79 ? 14.472 -2.426 -12.918 1.00 93.31 79 ILE A C 1
ATOM 606 O O . ILE A 1 79 ? 13.795 -3.277 -12.328 1.00 93.31 79 ILE A O 1
ATOM 610 N N . ILE A 1 80 ? 14.924 -1.334 -12.299 1.00 92.81 80 ILE A N 1
ATOM 611 C CA . ILE A 1 80 ? 14.641 -1.036 -10.893 1.00 92.81 80 ILE A CA 1
ATOM 612 C C . ILE A 1 80 ? 13.133 -0.854 -10.685 1.00 92.81 80 ILE A C 1
ATOM 614 O O . ILE A 1 80 ? 12.577 -1.442 -9.754 1.00 92.81 80 ILE A O 1
ATOM 618 N N . LYS A 1 81 ? 12.449 -0.127 -11.572 1.00 90.50 81 LYS A N 1
ATOM 619 C CA . LYS A 1 81 ? 10.991 0.062 -11.547 1.00 90.50 81 LYS A CA 1
ATOM 620 C C . LYS A 1 81 ? 10.234 -1.249 -11.710 1.00 90.50 81 LYS A C 1
ATOM 622 O O . LYS A 1 81 ? 9.328 -1.524 -10.927 1.00 90.50 81 LYS A O 1
ATOM 627 N N . SER A 1 82 ? 10.651 -2.114 -12.633 1.00 90.44 82 SER A N 1
ATOM 628 C CA . SER A 1 82 ? 10.062 -3.451 -12.790 1.00 90.44 82 SER A CA 1
ATOM 629 C C . SER A 1 82 ? 10.203 -4.300 -11.520 1.00 90.44 82 SER A C 1
ATOM 631 O O . SER A 1 82 ? 9.280 -5.032 -11.147 1.00 90.44 82 SER A O 1
ATOM 633 N N . ARG A 1 83 ? 11.338 -4.198 -10.817 1.00 92.38 83 ARG A N 1
ATOM 634 C CA . ARG A 1 83 ? 11.534 -4.871 -9.526 1.00 92.38 83 ARG A CA 1
ATOM 635 C C . ARG A 1 83 ? 10.638 -4.279 -8.439 1.00 92.38 83 ARG A C 1
ATOM 637 O O . ARG A 1 83 ? 10.041 -5.037 -7.681 1.00 92.38 83 ARG A O 1
ATOM 644 N N . GLN A 1 84 ? 10.523 -2.952 -8.371 1.00 88.75 84 GLN A N 1
ATOM 645 C CA . GLN A 1 84 ? 9.631 -2.269 -7.427 1.00 88.75 84 GLN A CA 1
ATOM 646 C C . GLN A 1 84 ? 8.173 -2.693 -7.631 1.00 88.75 84 GLN A C 1
ATOM 648 O O . GLN A 1 84 ? 7.494 -3.007 -6.658 1.00 88.75 84 GLN A O 1
ATOM 653 N N . ILE A 1 85 ? 7.716 -2.783 -8.883 1.00 90.81 85 ILE A N 1
ATOM 654 C CA . ILE A 1 85 ? 6.382 -3.287 -9.236 1.00 90.81 85 ILE A CA 1
ATOM 655 C C . ILE A 1 85 ? 6.194 -4.723 -8.735 1.00 90.81 85 ILE A C 1
ATOM 657 O O . ILE A 1 85 ? 5.180 -5.019 -8.110 1.00 90.81 85 ILE A O 1
ATOM 661 N N . SER A 1 86 ? 7.187 -5.594 -8.932 1.00 90.31 86 SER A N 1
ATOM 662 C CA . SER A 1 86 ? 7.126 -6.984 -8.453 1.00 90.31 86 SER A CA 1
ATOM 663 C C . SER A 1 86 ? 7.002 -7.052 -6.926 1.00 90.31 86 SER A C 1
ATOM 665 O O . SER A 1 86 ? 6.112 -7.714 -6.405 1.00 90.31 86 SER A O 1
ATOM 667 N N . MET A 1 87 ? 7.814 -6.273 -6.203 1.00 88.25 87 MET A N 1
ATOM 668 C CA . MET A 1 87 ? 7.735 -6.179 -4.740 1.00 88.25 87 MET A CA 1
ATOM 669 C C . MET A 1 87 ? 6.393 -5.615 -4.252 1.00 88.25 87 MET A C 1
ATOM 671 O O . MET A 1 87 ? 5.900 -6.016 -3.199 1.00 88.25 87 MET A O 1
ATOM 675 N N . LEU A 1 88 ? 5.798 -4.675 -4.992 1.00 88.19 88 LEU A N 1
ATOM 676 C CA . LEU A 1 88 ? 4.476 -4.137 -4.672 1.00 88.19 88 LEU A CA 1
ATOM 677 C C . LEU A 1 88 ? 3.376 -5.180 -4.873 1.00 88.19 88 LEU A C 1
ATOM 679 O O . LEU A 1 88 ? 2.477 -5.243 -4.039 1.00 88.19 88 LEU A O 1
ATOM 683 N N . ILE A 1 89 ? 3.464 -5.997 -5.929 1.00 88.31 89 ILE A N 1
ATOM 684 C CA . ILE A 1 89 ? 2.542 -7.112 -6.184 1.00 88.31 89 ILE A CA 1
ATOM 685 C C . ILE A 1 89 ? 2.636 -8.144 -5.057 1.00 88.31 89 ILE A C 1
ATOM 687 O O . ILE A 1 89 ? 1.610 -8.509 -4.486 1.00 88.31 89 ILE A O 1
ATOM 691 N N . ASP A 1 90 ? 3.853 -8.543 -4.680 1.00 89.25 90 ASP A N 1
ATOM 692 C CA . ASP A 1 90 ? 4.088 -9.487 -3.578 1.00 89.25 90 ASP A CA 1
ATOM 693 C C . ASP A 1 90 ? 3.586 -8.940 -2.230 1.00 89.25 90 ASP A C 1
ATOM 695 O O . ASP A 1 90 ? 3.184 -9.691 -1.342 1.00 89.25 90 ASP A O 1
ATOM 699 N N . GLY A 1 91 ? 3.586 -7.614 -2.076 1.00 86.00 91 GLY A N 1
ATOM 700 C CA . GLY A 1 91 ? 3.093 -6.910 -0.895 1.00 86.00 91 GLY A CA 1
ATOM 701 C C . GLY A 1 91 ? 1.592 -6.602 -0.894 1.00 86.00 91 GLY A C 1
ATOM 702 O O . GLY A 1 91 ? 1.132 -5.921 0.030 1.00 86.00 91 GLY A O 1
ATOM 703 N N . LEU A 1 92 ? 0.819 -7.032 -1.902 1.00 85.88 92 LEU A N 1
ATOM 704 C CA . LEU A 1 92 ? -0.614 -6.740 -1.957 1.00 85.88 92 LEU A CA 1
ATOM 705 C C . LEU A 1 92 ? -1.367 -7.479 -0.835 1.00 85.88 92 LEU A C 1
ATOM 707 O O . LEU A 1 92 ? -1.308 -8.708 -0.741 1.00 85.88 92 LEU A O 1
ATOM 711 N N . PRO A 1 93 ? -2.119 -6.760 0.019 1.00 83.06 93 PRO A N 1
ATOM 712 C CA . PRO A 1 93 ? -2.854 -7.386 1.108 1.00 83.06 93 PRO A CA 1
ATOM 713 C C . PRO A 1 93 ? -3.962 -8.284 0.553 1.00 83.06 93 PRO A C 1
ATOM 715 O O . PRO A 1 93 ? -4.776 -7.852 -0.262 1.00 83.06 93 PRO A O 1
ATOM 718 N N . GLY A 1 94 ? -4.007 -9.531 1.020 1.00 79.31 94 G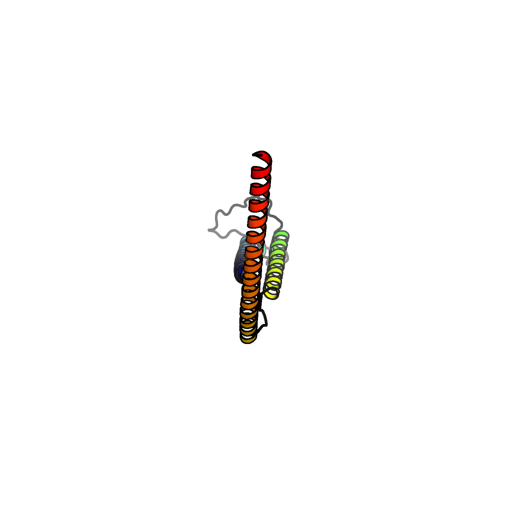LY A N 1
ATOM 719 C CA . GLY A 1 94 ? -5.015 -10.501 0.592 1.00 79.31 94 GLY A CA 1
ATOM 720 C C . GLY A 1 94 ? -4.738 -11.157 -0.763 1.00 79.31 94 GLY A C 1
ATOM 721 O O . GLY A 1 94 ? -5.619 -11.855 -1.267 1.00 79.31 94 GLY A O 1
ATOM 722 N N . ILE A 1 95 ? -3.542 -10.983 -1.345 1.00 81.06 95 ILE A N 1
ATOM 723 C CA . ILE A 1 95 ? -3.139 -11.750 -2.528 1.00 81.06 95 ILE A CA 1
ATOM 724 C C . ILE A 1 95 ? -3.128 -13.250 -2.195 1.00 81.06 95 ILE A C 1
ATOM 726 O O . ILE A 1 95 ? -2.560 -13.678 -1.193 1.00 81.06 95 ILE A O 1
ATOM 730 N N . GLY A 1 96 ? -3.828 -14.051 -3.001 1.00 81.19 96 GLY A N 1
ATOM 731 C CA . GLY A 1 96 ? -3.939 -15.501 -2.806 1.00 81.19 96 GLY A CA 1
ATOM 732 C C . GLY A 1 96 ? -4.984 -15.971 -1.783 1.00 81.19 96 GLY A C 1
ATOM 733 O O . GLY A 1 96 ? -5.188 -17.177 -1.673 1.00 81.19 96 GLY A O 1
ATOM 734 N N . VAL A 1 97 ? -5.681 -15.069 -1.079 1.00 86.81 97 VAL A N 1
ATOM 735 C CA . VAL A 1 97 ? -6.736 -15.450 -0.118 1.00 86.81 97 VAL A CA 1
ATOM 736 C C . VAL A 1 97 ? -8.104 -15.436 -0.810 1.00 86.81 97 VAL A C 1
ATOM 738 O O . VAL A 1 97 ? -8.480 -14.402 -1.373 1.00 86.81 97 VAL A O 1
ATOM 741 N N . PRO A 1 98 ? -8.884 -16.535 -0.775 1.00 91.38 98 PRO A N 1
ATOM 742 C CA . PRO A 1 98 ? -10.200 -16.565 -1.394 1.00 91.38 98 PRO A CA 1
ATOM 743 C C . PRO A 1 98 ? -11.181 -15.626 -0.667 1.00 91.38 98 PRO A C 1
ATOM 745 O O . PRO A 1 98 ? -11.112 -15.480 0.558 1.00 91.38 98 PRO A O 1
ATOM 748 N N . PRO A 1 99 ? -12.167 -15.041 -1.376 1.00 89.25 99 PRO A N 1
ATOM 749 C CA . PRO A 1 99 ? -13.128 -14.114 -0.773 1.00 89.25 99 PRO A CA 1
ATOM 750 C C . PRO A 1 99 ? -13.908 -14.701 0.412 1.00 89.25 99 PRO A C 1
ATOM 752 O O . PRO A 1 99 ? -14.262 -13.981 1.339 1.00 89.25 99 PRO A O 1
ATOM 755 N N . SER A 1 100 ? -14.160 -16.013 0.412 1.00 90.94 100 SER A N 1
ATOM 756 C CA . SER A 1 100 ? -14.862 -16.696 1.504 1.00 90.94 100 SER A CA 1
ATOM 757 C C . SER A 1 100 ? -14.103 -16.629 2.828 1.00 90.94 100 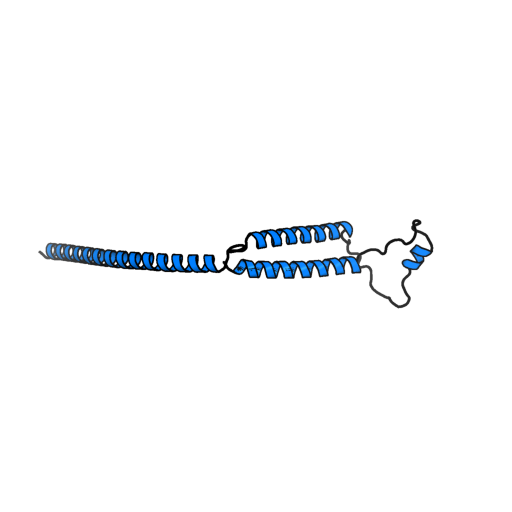SER A C 1
ATOM 759 O O . SER A 1 100 ? -14.705 -16.385 3.868 1.00 90.94 100 SER A O 1
ATOM 761 N N . GLU A 1 101 ? -12.785 -16.816 2.790 1.00 91.81 101 GLU A N 1
ATOM 762 C CA . GLU A 1 101 ? -11.929 -16.766 3.977 1.00 91.81 101 GLU A CA 1
ATOM 763 C C . GLU A 1 101 ? -11.792 -15.327 4.484 1.00 91.81 101 GLU A C 1
ATOM 765 O O . GLU A 1 101 ? -11.863 -15.079 5.686 1.00 91.81 101 GLU A O 1
ATOM 770 N N . GLN A 1 102 ? -11.719 -14.353 3.569 1.00 89.69 102 GLN A N 1
ATOM 771 C CA . GLN A 1 102 ? -11.731 -12.932 3.924 1.00 89.69 102 GLN A CA 1
ATOM 772 C C . GLN A 1 102 ? -13.027 -12.538 4.645 1.00 89.69 102 GLN A C 1
ATOM 774 O O . GLN A 1 102 ? -12.982 -11.832 5.651 1.00 89.69 102 GLN A O 1
ATOM 779 N N . LEU A 1 103 ? -14.183 -13.014 4.171 1.00 91.31 103 LEU A N 1
ATOM 780 C CA . LEU A 1 103 ? -15.475 -12.743 4.806 1.00 91.31 103 LEU A CA 1
ATOM 781 C C . LEU A 1 103 ? -15.596 -13.396 6.188 1.00 91.31 103 LEU A C 1
ATOM 783 O O . LEU A 1 103 ? -16.075 -12.750 7.118 1.00 91.31 103 LEU A O 1
ATOM 787 N N . GLN A 1 104 ? -15.118 -14.632 6.346 1.00 93.94 104 GLN A N 1
ATOM 788 C CA . GLN A 1 104 ? -15.079 -15.304 7.650 1.00 93.94 104 GLN A CA 1
ATOM 789 C C . GLN A 1 104 ? -14.172 -14.571 8.641 1.00 93.94 104 GLN A C 1
ATOM 791 O O . GLN A 1 104 ? -14.540 -14.376 9.801 1.00 93.94 104 GLN A O 1
ATOM 796 N N . LEU A 1 105 ? -13.006 -14.108 8.182 1.00 91.31 105 LEU A N 1
ATOM 797 C CA . LEU A 1 105 ? -12.112 -13.293 8.996 1.00 91.31 105 LEU A CA 1
ATOM 798 C C . LEU A 1 105 ? -12.805 -11.997 9.434 1.00 91.31 105 LEU A C 1
ATOM 800 O O . LEU A 1 105 ? -12.769 -11.661 10.616 1.00 91.31 105 LEU A O 1
ATOM 804 N N . ILE A 1 106 ? -13.491 -11.305 8.520 1.00 92.81 106 ILE A N 1
ATOM 805 C CA . ILE A 1 106 ? -14.271 -10.103 8.847 1.00 92.81 106 ILE A CA 1
ATOM 806 C C . ILE A 1 106 ? -15.326 -10.409 9.914 1.00 92.81 106 ILE A C 1
ATOM 808 O O . ILE A 1 106 ? -15.437 -9.664 10.884 1.00 92.81 106 ILE A O 1
ATOM 812 N N . GLU A 1 107 ? -16.072 -11.503 9.774 1.00 95.69 107 GLU A N 1
ATOM 813 C CA . GLU A 1 107 ? -17.092 -11.893 10.750 1.00 95.69 107 GLU A CA 1
ATOM 814 C C . GLU A 1 107 ? -16.488 -12.154 12.139 1.00 95.69 107 GLU A C 1
ATOM 816 O O . GLU A 1 107 ? -16.986 -11.626 13.137 1.00 95.69 107 GLU A O 1
ATOM 821 N N . SER A 1 108 ? -15.367 -12.880 12.207 1.00 96.06 108 SER A N 1
ATOM 822 C CA . SER A 1 108 ? -14.661 -13.136 13.469 1.00 96.06 108 SER A CA 1
ATOM 823 C C . SER A 1 108 ? -14.152 -11.854 14.137 1.00 96.06 108 SER A C 1
ATOM 825 O O . SER A 1 108 ? -14.344 -11.672 15.340 1.00 96.06 108 SER A O 1
ATOM 827 N N . LEU A 1 109 ? -13.584 -10.926 13.358 1.00 96.50 109 LEU A N 1
ATOM 828 C CA . LEU A 1 109 ? -13.081 -9.643 13.854 1.00 96.50 109 LEU A CA 1
ATOM 829 C C . LEU A 1 109 ? -14.217 -8.753 14.356 1.00 96.50 109 LEU A C 1
ATOM 831 O O . LEU A 1 109 ? -14.067 -8.066 15.364 1.00 96.50 109 LEU A O 1
ATOM 835 N N . VAL A 1 110 ? -15.368 -8.768 13.680 1.00 96.69 110 VAL A N 1
ATOM 836 C CA . VAL A 1 110 ? -16.563 -8.041 14.124 1.00 96.69 110 VAL A CA 1
ATOM 837 C C . VAL A 1 110 ? -17.058 -8.582 15.463 1.00 96.69 110 VAL A C 1
ATOM 839 O O . VAL A 1 110 ? -17.415 -7.798 16.345 1.00 96.69 110 VAL A O 1
ATOM 842 N N . GLU A 1 111 ? -17.067 -9.901 15.647 1.00 96.94 111 GLU A N 1
ATOM 843 C CA . GLU A 1 111 ? -17.500 -10.496 16.911 1.00 96.94 111 GLU A CA 1
ATOM 844 C C . GLU A 1 111 ? -16.505 -10.230 18.050 1.00 96.94 111 GLU A C 1
ATOM 846 O O . GLU A 1 111 ? -16.908 -9.865 19.160 1.00 96.94 111 GLU A O 1
ATOM 851 N N . GLU A 1 112 ? -15.203 -10.306 17.771 1.00 97.12 112 GLU A N 1
ATOM 852 C CA . GLU A 1 112 ? -14.162 -9.921 18.725 1.00 97.12 112 GLU A CA 1
ATOM 853 C C . GLU A 1 112 ? -14.291 -8.444 19.128 1.00 97.12 112 GLU A C 1
ATOM 855 O O . GLU A 1 112 ? -14.291 -8.122 20.319 1.00 97.12 112 GLU A O 1
ATOM 860 N N . LEU A 1 113 ? -14.517 -7.550 18.160 1.00 97.12 113 LEU A N 1
ATOM 861 C CA . LEU A 1 113 ? -14.731 -6.125 18.410 1.00 97.12 113 LEU A CA 1
ATOM 862 C C . LEU A 1 113 ? -15.938 -5.890 19.329 1.00 97.12 113 LEU A C 1
ATOM 864 O O . LEU A 1 113 ? -15.856 -5.104 20.274 1.00 97.12 113 LEU A O 1
ATOM 868 N N . ARG A 1 114 ? -17.053 -6.602 19.108 1.00 96.94 114 ARG A N 1
ATOM 869 C CA . ARG A 1 114 ? -18.236 -6.515 19.982 1.00 96.94 114 ARG A CA 1
ATOM 870 C C . ARG A 1 114 ? -17.928 -6.949 21.408 1.00 96.94 114 ARG A C 1
ATOM 872 O O . ARG A 1 114 ? -18.430 -6.336 22.353 1.00 96.94 114 ARG A O 1
ATOM 879 N N . LYS A 1 115 ? -17.135 -8.006 21.582 1.00 97.38 115 LYS A N 1
ATOM 880 C CA . LYS A 1 115 ? -16.731 -8.483 22.908 1.00 97.38 115 LYS A CA 1
ATOM 881 C C . LYS A 1 115 ? -15.855 -7.449 23.616 1.00 97.38 115 LYS A C 1
ATOM 883 O O . LYS A 1 115 ? -16.146 -7.095 24.759 1.00 97.38 115 LYS A O 1
ATOM 888 N N . VAL A 1 116 ? -14.845 -6.921 22.925 1.00 97.56 116 VAL A N 1
ATOM 889 C CA . VAL A 1 116 ? -13.941 -5.895 23.464 1.00 97.56 116 VAL A CA 1
ATOM 890 C C . VAL A 1 116 ? -14.707 -4.626 23.841 1.00 97.56 116 VAL A C 1
ATOM 892 O O . VAL A 1 116 ? -14.468 -4.068 24.912 1.00 97.56 116 VAL A O 1
ATOM 895 N N . GLU A 1 117 ? -15.682 -4.198 23.037 1.00 96.12 117 GLU A N 1
ATOM 896 C CA . GLU A 1 117 ? -16.491 -3.015 23.354 1.00 96.12 117 GLU A CA 1
ATOM 897 C C . GLU A 1 117 ? -17.372 -3.230 24.597 1.00 96.12 117 GLU A C 1
ATOM 899 O O . GLU A 1 117 ? -17.461 -2.354 25.460 1.00 96.12 117 GLU A O 1
ATOM 904 N N . LYS A 1 118 ? -17.967 -4.421 24.765 1.00 97.19 118 LYS A N 1
ATOM 905 C CA . LYS A 1 118 ? -18.705 -4.768 25.995 1.00 97.19 118 LYS A CA 1
ATOM 906 C C . LYS A 1 118 ? -17.802 -4.727 27.227 1.00 97.19 118 LYS A C 1
ATOM 908 O O . LYS A 1 118 ? -18.193 -4.193 28.266 1.00 97.19 118 LYS A O 1
ATOM 913 N N . GLU A 1 119 ? -16.589 -5.266 27.121 1.00 97.12 119 GLU A N 1
ATOM 914 C CA . GLU A 1 119 ? -15.608 -5.220 28.208 1.00 97.12 119 GLU A CA 1
ATOM 915 C C . GLU A 1 119 ? -15.173 -3.786 28.526 1.00 97.12 119 GLU A C 1
ATOM 917 O O . GLU A 1 119 ? -15.064 -3.417 29.700 1.00 97.12 119 GLU A O 1
ATOM 922 N N . ARG A 1 120 ? -14.963 -2.960 27.496 1.00 96.50 120 ARG A N 1
ATOM 923 C CA . ARG A 1 120 ? -14.649 -1.535 27.632 1.00 96.50 120 ARG A CA 1
ATOM 924 C C . ARG A 1 120 ? -15.757 -0.803 28.388 1.00 96.50 120 ARG A C 1
ATOM 926 O O . ARG A 1 120 ? -15.455 -0.125 29.369 1.00 96.50 120 ARG A O 1
ATOM 933 N N . LEU A 1 121 ? -17.021 -0.989 28.007 1.00 97.19 121 LEU A N 1
ATOM 934 C CA . LEU A 1 121 ? -18.172 -0.390 28.695 1.00 97.19 121 LEU A CA 1
ATOM 935 C C . LEU A 1 121 ? -18.252 -0.818 30.166 1.00 97.19 121 LEU A C 1
ATOM 937 O O . LEU A 1 121 ? -18.424 0.025 31.047 1.00 97.19 121 LEU A O 1
ATOM 941 N N . ALA A 1 122 ? -18.053 -2.105 30.460 1.00 96.75 122 ALA A N 1
ATOM 942 C CA . ALA A 1 122 ? -18.058 -2.603 31.835 1.00 96.75 122 ALA A CA 1
ATOM 943 C C . ALA A 1 122 ? -16.915 -2.010 32.682 1.00 96.75 122 ALA A C 1
ATOM 945 O O . ALA A 1 122 ? -17.110 -1.692 33.858 1.00 96.75 122 ALA A O 1
ATOM 946 N N . LYS A 1 123 ? -15.719 -1.841 32.101 1.00 96.38 123 LYS A N 1
ATOM 947 C CA . LYS A 1 123 ? -14.580 -1.196 32.775 1.00 96.38 123 LYS A CA 1
ATOM 948 C C . LYS A 1 123 ? -14.833 0.291 33.023 1.00 96.38 123 LYS A C 1
ATOM 950 O O . LYS A 1 123 ? -14.501 0.770 34.104 1.00 96.38 123 LYS A O 1
ATOM 955 N N . ILE A 1 124 ? -15.454 0.996 32.076 1.00 96.75 124 ILE A N 1
ATOM 956 C CA . ILE A 1 124 ? -15.844 2.403 32.244 1.00 96.75 124 ILE A CA 1
ATOM 957 C C . ILE A 1 124 ? -16.853 2.539 33.389 1.00 96.75 124 ILE A C 1
ATOM 959 O O . ILE A 1 124 ? -16.615 3.322 34.302 1.00 96.75 124 ILE A O 1
ATOM 963 N N . ALA A 1 125 ? -17.895 1.704 33.426 1.00 97.06 125 ALA A N 1
ATOM 964 C CA . ALA A 1 125 ? -18.890 1.741 34.499 1.00 97.06 125 ALA A CA 1
ATOM 965 C C . ALA A 1 125 ? -18.271 1.510 35.891 1.00 97.06 125 ALA A C 1
ATOM 967 O O . ALA A 1 125 ? -18.588 2.217 36.847 1.00 97.06 125 ALA A O 1
ATOM 968 N N . LYS A 1 126 ? -17.338 0.554 36.009 1.00 96.31 126 LYS A N 1
ATOM 969 C CA . LYS A 1 126 ? -16.598 0.319 37.261 1.00 96.31 126 LYS A CA 1
ATOM 970 C C . LYS A 1 126 ? -15.719 1.509 37.640 1.00 96.31 126 LYS A C 1
ATOM 972 O O . LYS A 1 126 ? -15.687 1.886 38.808 1.00 96.31 126 LYS A O 1
ATOM 977 N N . LYS A 1 127 ? -15.018 2.098 36.666 1.00 97.19 127 LYS A N 1
ATOM 978 C CA . LYS A 1 127 ? -14.203 3.300 36.875 1.00 97.19 127 LYS A CA 1
ATOM 979 C C . LYS A 1 127 ? -15.063 4.447 37.404 1.00 97.19 127 LYS A C 1
ATOM 981 O O . LYS A 1 127 ? -14.663 5.091 38.364 1.00 97.19 127 LYS A O 1
ATOM 986 N N . ASP A 1 128 ? -16.225 4.686 36.806 1.00 97.00 128 ASP A N 1
ATOM 987 C CA . ASP A 1 128 ? -17.106 5.793 37.190 1.00 97.00 128 ASP A CA 1
ATOM 988 C C . ASP A 1 128 ? -17.704 5.590 38.589 1.00 97.00 128 ASP A C 1
ATOM 990 O O . ASP A 1 128 ? -17.752 6.532 39.376 1.00 97.00 128 ASP A O 1
ATOM 994 N N . ALA A 1 129 ? -18.063 4.353 38.953 1.00 96.69 129 ALA A N 1
ATOM 995 C CA . ALA A 1 129 ? -18.517 4.032 40.307 1.00 96.69 129 ALA A CA 1
ATOM 996 C C . ALA A 1 129 ? -17.429 4.275 41.369 1.00 96.69 129 ALA A C 1
ATOM 998 O O . ALA A 1 129 ? -17.699 4.877 42.408 1.00 96.69 129 ALA A O 1
ATOM 999 N N . LEU A 1 130 ? -16.193 3.837 41.104 1.00 96.25 130 LEU A N 1
ATOM 1000 C CA . LEU A 1 130 ? -15.059 4.057 42.010 1.00 96.25 130 LEU A CA 1
ATOM 1001 C C . LEU A 1 130 ? -14.687 5.538 42.119 1.00 96.25 130 LEU A C 1
ATOM 1003 O O . LEU A 1 130 ? -14.343 6.011 43.202 1.00 96.25 130 LEU A O 1
ATOM 1007 N N . LEU A 1 131 ? -14.762 6.268 41.006 1.00 96.88 131 LEU A N 1
ATOM 1008 C CA . LEU A 1 131 ? -14.490 7.699 40.968 1.00 96.88 131 LEU A CA 1
ATOM 1009 C C . LEU A 1 131 ? -15.501 8.460 41.828 1.00 96.88 131 LEU A C 1
ATOM 1011 O O . LEU A 1 131 ? -15.085 9.216 42.698 1.00 96.88 131 LEU A O 1
ATOM 1015 N N . LYS A 1 132 ? -16.796 8.156 41.688 1.00 97.06 132 LYS A N 1
ATOM 1016 C CA . LYS A 1 132 ? -17.847 8.741 42.525 1.00 97.06 132 LYS A CA 1
ATOM 1017 C C . LYS A 1 132 ? -17.636 8.456 44.017 1.00 97.06 132 LYS A C 1
ATOM 1019 O O . LYS A 1 132 ? -17.730 9.363 44.834 1.00 97.06 132 LYS A O 1
ATOM 1024 N N . TRP A 1 133 ? -17.294 7.217 44.374 1.00 97.25 133 TRP A N 1
ATOM 1025 C CA . TRP A 1 133 ? -16.998 6.857 45.766 1.00 97.25 133 TRP A CA 1
ATOM 1026 C C . TRP A 1 133 ? -15.798 7.633 46.331 1.00 97.25 133 TRP A C 1
ATOM 1028 O O . TRP A 1 133 ? -15.811 8.085 47.474 1.00 97.25 133 TRP A O 1
ATOM 1038 N N . THR A 1 134 ? -14.762 7.823 45.513 1.00 96.44 134 THR A N 1
ATOM 1039 C CA . THR A 1 134 ? -13.577 8.592 45.912 1.00 96.44 134 THR A CA 1
ATOM 1040 C C . THR A 1 134 ? -13.907 10.079 46.068 1.00 96.44 134 THR A C 1
ATOM 1042 O O . THR A 1 134 ? -13.432 10.712 47.006 1.00 96.44 134 THR A O 1
ATOM 1045 N N . GLU A 1 135 ? -14.741 10.638 45.189 1.00 96.25 135 GLU A N 1
ATOM 1046 C CA . GLU A 1 135 ? -15.233 12.017 45.299 1.00 96.25 135 GLU A CA 1
ATOM 1047 C C . GLU A 1 135 ? -16.046 12.236 46.582 1.00 96.25 135 GLU A C 1
ATOM 1049 O O . GLU A 1 135 ? -15.818 13.224 47.277 1.00 96.25 135 GLU A O 1
ATOM 1054 N N . GLU A 1 136 ? -16.932 11.302 46.938 1.00 96.38 136 GLU A N 1
ATOM 1055 C CA . GLU A 1 136 ? -17.705 11.343 48.189 1.00 96.38 136 GLU A CA 1
ATOM 1056 C C . GLU A 1 136 ? -16.779 11.375 49.418 1.00 96.38 136 GLU A C 1
ATOM 1058 O O . GLU A 1 136 ? -16.902 12.262 50.262 1.00 96.38 136 GLU A O 1
ATOM 1063 N N . LEU A 1 137 ? -15.772 10.496 49.466 1.00 96.25 137 LEU A N 1
ATOM 1064 C CA . LEU A 1 137 ? -14.757 10.490 50.528 1.00 96.25 137 LEU A CA 1
ATOM 1065 C C . LEU A 1 137 ? -13.980 11.812 50.619 1.00 96.25 137 LEU A C 1
ATOM 1067 O O . LEU A 1 137 ? -13.707 12.297 51.718 1.00 96.25 137 LEU A O 1
ATOM 1071 N N . ILE A 1 138 ? -13.610 12.405 49.479 1.00 95.50 138 ILE A N 1
ATOM 1072 C CA . ILE A 1 138 ? -12.903 13.693 49.445 1.00 95.50 138 ILE A CA 1
ATOM 1073 C C . ILE A 1 138 ? -13.788 14.805 50.020 1.00 95.50 138 ILE A C 1
ATOM 1075 O O . ILE A 1 138 ? -13.305 15.628 50.803 1.00 95.50 138 ILE A O 1
ATOM 1079 N N . VAL A 1 139 ? -15.076 14.826 49.665 1.00 96.12 139 VAL A N 1
ATOM 1080 C CA . VAL A 1 139 ? -16.046 15.802 50.183 1.00 96.12 139 VAL A CA 1
ATOM 1081 C C . VAL A 1 139 ? -16.245 15.632 51.689 1.00 96.12 139 VAL A C 1
ATOM 1083 O O . VAL A 1 139 ? -16.217 16.626 52.417 1.00 96.12 139 VAL A O 1
ATOM 1086 N N . ASP A 1 140 ? -16.371 14.400 52.178 1.00 95.00 140 ASP A N 1
ATOM 1087 C CA . ASP A 1 140 ? -16.520 14.111 53.608 1.00 95.00 140 ASP A CA 1
ATOM 1088 C C . ASP A 1 140 ? -15.301 14.572 54.414 1.00 95.00 140 ASP A C 1
ATOM 1090 O O . ASP A 1 140 ? -15.444 15.242 55.442 1.00 95.00 140 ASP A O 1
ATOM 1094 N N . VAL A 1 141 ? -14.088 14.300 53.921 1.00 95.31 141 VAL A N 1
ATOM 1095 C CA . VAL A 1 141 ? -12.844 14.770 54.549 1.00 95.31 141 VAL A CA 1
ATOM 1096 C C . VAL A 1 141 ? -12.758 16.299 54.531 1.00 95.31 141 VAL A C 1
ATOM 1098 O O . VAL A 1 141 ? -12.426 16.908 55.550 1.00 95.31 141 VAL A O 1
ATOM 1101 N N . ALA A 1 142 ? -13.092 16.945 53.410 1.00 94.31 142 ALA A N 1
ATOM 1102 C CA . ALA A 1 142 ? -13.094 18.405 53.305 1.00 94.31 142 ALA A CA 1
ATOM 1103 C C . ALA A 1 142 ? -14.100 19.054 54.276 1.00 94.31 142 ALA A C 1
ATOM 1105 O O . ALA A 1 142 ? -13.784 20.054 54.934 1.00 94.31 142 ALA A O 1
ATOM 1106 N N . ASN A 1 143 ? -15.288 18.461 54.416 1.00 93.81 143 ASN A N 1
ATOM 1107 C CA . ASN A 1 143 ? -16.306 18.890 55.371 1.00 93.81 143 ASN A CA 1
ATOM 1108 C C . ASN A 1 143 ? -15.832 18.705 56.817 1.00 93.81 143 ASN A C 1
ATOM 1110 O O . ASN A 1 143 ? -15.951 19.641 57.611 1.00 93.81 143 ASN A O 1
ATOM 1114 N N . GLY A 1 144 ? -15.236 17.555 57.145 1.00 92.75 144 GLY A N 1
ATOM 1115 C CA . GLY A 1 144 ? -14.657 17.283 58.462 1.00 92.75 144 GLY A CA 1
ATOM 1116 C C . GLY A 1 144 ? -13.598 18.314 58.857 1.00 92.75 144 GLY A C 1
ATOM 1117 O O . GLY A 1 144 ? -13.714 18.939 59.909 1.00 92.75 144 GLY A O 1
ATOM 1118 N N . ILE A 1 145 ? -12.627 18.588 57.977 1.00 91.62 145 ILE A N 1
ATOM 1119 C CA . ILE A 1 145 ? -11.586 19.608 58.209 1.00 91.62 145 ILE A CA 1
ATOM 1120 C C . ILE A 1 145 ? -12.207 20.995 58.437 1.00 91.62 145 ILE A C 1
ATOM 1122 O O . ILE A 1 145 ? -11.783 21.738 59.326 1.00 91.62 145 ILE A O 1
ATOM 1126 N N . THR A 1 146 ? -13.224 21.356 57.651 1.00 90.50 146 THR A N 1
ATOM 1127 C CA . THR A 1 146 ? -13.898 22.658 57.767 1.00 90.50 146 THR A CA 1
ATOM 1128 C C . THR A 1 146 ? -14.654 22.791 59.090 1.00 90.50 146 THR A C 1
ATOM 1130 O O . THR A 1 146 ? -14.645 23.866 59.691 1.00 90.50 146 THR A O 1
ATOM 1133 N N . GLN A 1 147 ? -15.296 21.719 59.561 1.00 86.25 147 GLN A N 1
ATOM 1134 C CA . GLN A 1 147 ? -15.991 21.702 60.848 1.00 86.25 147 GLN A CA 1
ATOM 1135 C C . GLN A 1 147 ? -15.013 21.768 62.026 1.00 86.25 147 GLN A C 1
ATOM 1137 O O . GLN A 1 147 ? -15.231 22.571 62.930 1.00 86.25 147 GLN A O 1
ATOM 1142 N N . THR A 1 148 ? -13.902 21.025 61.985 1.00 85.94 148 THR A N 1
ATOM 1143 C CA . THR A 1 148 ? -12.860 21.085 63.025 1.00 85.94 148 THR A CA 1
ATOM 1144 C C . THR A 1 148 ? -12.204 22.462 63.120 1.00 85.94 148 THR A C 1
ATOM 1146 O O . THR A 1 148 ? -11.854 22.884 64.210 1.00 85.94 148 THR A O 1
ATOM 1149 N N . ARG A 1 149 ? -12.054 23.195 62.008 1.00 75.31 149 ARG A N 1
ATOM 1150 C CA . ARG A 1 149 ? -11.494 24.561 62.022 1.00 75.31 149 ARG A CA 1
ATOM 1151 C C . ARG A 1 149 ? -12.484 25.626 62.536 1.00 75.31 149 ARG A C 1
ATOM 1153 O O . ARG A 1 149 ? -12.063 26.739 62.833 1.00 75.31 149 ARG A O 1
ATOM 1160 N N . LYS A 1 150 ? -13.792 25.335 62.566 1.00 65.88 150 LYS A N 1
ATOM 1161 C CA . LYS A 1 150 ? -14.839 26.269 63.031 1.00 65.88 150 LYS A CA 1
ATOM 1162 C C . LYS A 1 150 ? -15.165 26.146 64.528 1.00 65.88 150 LYS A C 1
ATOM 1164 O O . LYS A 1 150 ? -15.809 27.060 65.041 1.00 65.88 150 LYS A O 1
ATOM 1169 N N . GLN A 1 151 ? -14.787 25.045 65.181 1.00 51.69 151 GLN A N 1
ATOM 1170 C CA . GLN A 1 151 ? -14.785 24.906 66.646 1.00 51.69 151 GLN A CA 1
ATOM 1171 C C . GLN A 1 151 ? -13.505 25.500 67.236 1.00 51.69 151 GLN A C 1
ATOM 1173 O O . GLN A 1 151 ? -13.594 26.012 68.372 1.00 51.69 151 GLN A O 1
#